Protein AF-A0A3E0HHV4-F1 (afdb_monomer_lite)

Secondary structure (DSSP, 8-state):
--------STTS-HHHHHHHHHTSTT--HHHHHHHHHHHS--TT---TT-HHHHHHHHHTT-S-HHHHHGGGTT-HHHHHHHH-

InterPro domains:
  IPR011257 DNA glycosylase [SSF48150] (2-83)
  IPR051912 Alkylbase DNA Glycosylase/Transcriptional Activator [PTHR43003] (10-83)

pLDDT: mean 70.37, std 13.13, range [35.09, 87.31]

Organism: NCBI:txid1045776

Sequence (84 aa):
MADGEVDLGAGGDWVRVRAQLAALPGIEAPTVEAIAKRALGDPDAFSAADPVVRRAARKLGLTALPTHSAAWRPWRAYAVQYLS

Radius of gyration: 14.18 Å; chains: 1; bounding box: 29×22×50 Å

Structure (mmCIF, N/CA/C/O backbone):
data_AF-A0A3E0HHV4-F1
#
_entry.id   AF-A0A3E0HHV4-F1
#
loop_
_atom_site.group_PDB
_atom_site.id
_atom_site.type_symbol
_atom_site.label_atom_id
_atom_site.label_alt_id
_atom_site.label_comp_id
_atom_site.label_asym_id
_atom_site.label_entity_id
_atom_site.label_seq_id
_atom_site.pdbx_PDB_ins_code
_atom_site.Cartn_x
_atom_site.Cartn_y
_atom_site.Cartn_z
_atom_site.occupancy
_atom_site.B_iso_or_equiv
_atom_site.auth_seq_id
_atom_site.auth_comp_id
_atom_site.auth_asym_id
_atom_site.auth_atom_id
_atom_site.pdbx_PDB_model_num
ATOM 1 N N . MET A 1 1 ? 10.004 4.663 -33.146 1.00 35.09 1 MET A N 1
ATOM 2 C CA . MET A 1 1 ? 8.550 4.457 -33.018 1.00 35.09 1 MET A CA 1
ATOM 3 C C . MET A 1 1 ? 8.359 3.334 -32.020 1.00 35.09 1 MET A C 1
ATOM 5 O O . MET A 1 1 ? 8.678 2.202 -32.346 1.00 35.09 1 MET A O 1
ATOM 9 N N . ALA A 1 2 ? 7.997 3.672 -30.785 1.00 41.22 2 ALA A N 1
ATOM 10 C CA . ALA A 1 2 ? 7.537 2.707 -29.797 1.00 41.22 2 ALA A CA 1
ATOM 11 C C . ALA A 1 2 ? 6.062 3.032 -29.577 1.00 41.22 2 ALA A C 1
ATOM 13 O O . ALA A 1 2 ? 5.732 4.130 -29.131 1.00 41.22 2 ALA A O 1
ATOM 14 N N . ASP A 1 3 ? 5.219 2.114 -30.026 1.00 49.50 3 ASP A N 1
ATOM 15 C CA . ASP A 1 3 ? 3.773 2.127 -29.865 1.00 49.50 3 ASP A CA 1
ATOM 16 C C . ASP A 1 3 ? 3.501 1.830 -28.385 1.00 49.50 3 ASP A C 1
ATOM 18 O O . ASP A 1 3 ? 3.747 0.725 -27.904 1.00 49.50 3 ASP A O 1
ATOM 22 N N . GLY A 1 4 ? 3.205 2.873 -27.618 1.00 42.88 4 GLY A N 1
ATOM 23 C CA . GLY A 1 4 ? 3.283 2.860 -26.159 1.00 42.88 4 GLY A CA 1
ATOM 24 C C . GLY A 1 4 ? 2.082 3.552 -25.554 1.00 42.88 4 GLY A C 1
ATOM 25 O O . GLY A 1 4 ? 2.236 4.492 -24.779 1.00 42.88 4 GLY A O 1
ATOM 26 N N . GLU A 1 5 ? 0.892 3.112 -25.950 1.00 47.12 5 GLU A N 1
ATOM 27 C CA . GLU A 1 5 ? -0.369 3.485 -25.319 1.00 47.12 5 GLU A CA 1
ATOM 28 C C . GLU A 1 5 ? -0.429 2.824 -23.930 1.00 47.12 5 GLU A C 1
ATOM 30 O O . GLU A 1 5 ? -1.074 1.804 -23.698 1.00 47.12 5 GLU A O 1
ATOM 35 N N . VAL A 1 6 ? 0.361 3.359 -22.999 1.00 47.16 6 VAL A N 1
ATOM 36 C CA . VAL A 1 6 ? 0.242 3.026 -21.584 1.00 47.16 6 VAL A CA 1
ATOM 37 C C . VAL A 1 6 ? -0.943 3.832 -21.075 1.00 47.16 6 VAL A C 1
ATOM 39 O O . VAL A 1 6 ? -0.821 5.026 -20.802 1.00 47.16 6 VAL A O 1
ATOM 42 N N . ASP A 1 7 ? -2.104 3.186 -20.997 1.00 45.47 7 ASP A N 1
ATOM 43 C CA . ASP A 1 7 ? -3.265 3.745 -20.315 1.00 45.47 7 ASP A CA 1
ATOM 44 C C . ASP A 1 7 ? -2.942 3.851 -18.819 1.00 45.47 7 ASP A C 1
ATOM 46 O O . ASP A 1 7 ? -2.911 2.860 -18.087 1.00 45.47 7 ASP A O 1
ATOM 50 N N . LEU A 1 8 ? -2.622 5.074 -18.394 1.00 48.12 8 LEU A N 1
ATOM 51 C CA . LEU A 1 8 ? -2.354 5.442 -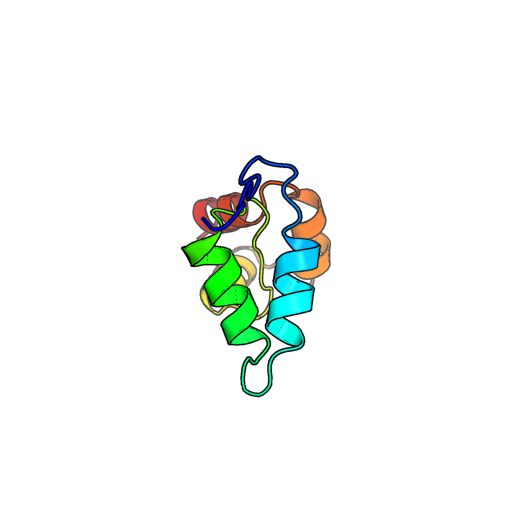17.006 1.00 48.12 8 LEU A CA 1
ATOM 52 C C . LEU A 1 8 ? -3.643 5.847 -16.261 1.00 48.12 8 LEU A C 1
ATOM 54 O O . LEU A 1 8 ? -3.580 6.424 -15.174 1.00 48.12 8 LEU A O 1
ATOM 58 N N . GLY A 1 9 ? -4.819 5.597 -16.848 1.00 46.16 9 GLY A N 1
ATOM 59 C CA . GLY A 1 9 ? -6.115 5.837 -16.227 1.00 46.16 9 GLY A CA 1
ATOM 60 C C . GLY A 1 9 ? -6.389 4.895 -15.052 1.00 46.16 9 GLY A C 1
ATOM 61 O O . GLY A 1 9 ? -5.736 3.871 -14.867 1.00 46.16 9 GLY A O 1
ATO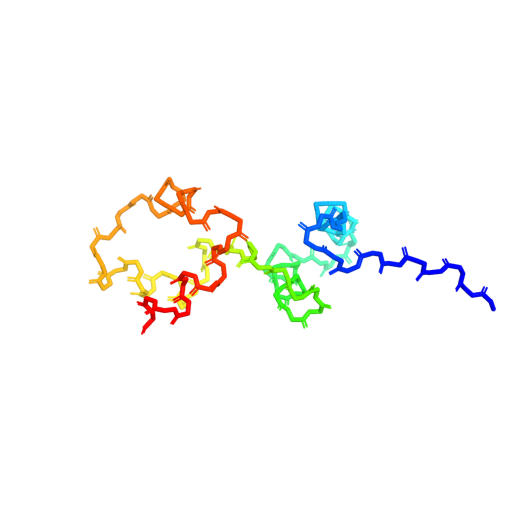M 62 N N . ALA A 1 10 ? -7.417 5.205 -14.258 1.00 48.62 10 ALA A N 1
ATOM 63 C CA . ALA A 1 10 ? -7.836 4.452 -13.064 1.00 48.62 10 ALA A CA 1
ATOM 64 C C . ALA A 1 10 ? -8.270 2.979 -13.314 1.00 48.62 10 ALA A C 1
ATOM 66 O O . ALA A 1 10 ? -8.772 2.325 -12.401 1.00 48.62 10 ALA A O 1
ATOM 67 N N . GLY A 1 11 ? -8.069 2.459 -14.530 1.00 47.22 11 GLY A N 1
ATOM 68 C CA . GLY A 1 11 ? -8.258 1.067 -14.946 1.00 47.22 11 GLY A CA 1
ATOM 69 C C . GLY A 1 11 ? -7.080 0.477 -15.739 1.00 47.22 11 GLY A C 1
ATOM 70 O O . GLY A 1 11 ? -7.226 -0.614 -16.284 1.00 47.22 11 GLY A O 1
ATOM 71 N N . GLY A 1 12 ? -5.938 1.174 -15.803 1.00 51.94 12 GLY A N 1
ATOM 72 C CA . GLY A 1 12 ? -4.712 0.705 -16.443 1.00 51.94 12 GLY A CA 1
ATOM 73 C C . GLY A 1 12 ? -4.216 -0.601 -15.831 1.00 51.94 12 GLY A C 1
ATOM 74 O O . GLY A 1 12 ? -4.466 -0.890 -14.661 1.00 51.94 12 GLY A O 1
ATOM 75 N N . ASP A 1 13 ? -3.534 -1.420 -16.629 1.00 60.72 13 ASP A N 1
ATOM 76 C CA . ASP A 1 13 ? -3.181 -2.812 -16.323 1.00 60.72 13 ASP A CA 1
ATOM 77 C C . ASP A 1 13 ? -2.029 -2.916 -15.292 1.00 60.72 13 ASP A C 1
ATOM 79 O O . ASP A 1 13 ? -0.999 -3.558 -15.494 1.00 60.72 13 ASP A O 1
ATOM 83 N N . TRP A 1 14 ? -2.177 -2.234 -14.154 1.00 61.50 14 TRP A N 1
ATOM 84 C CA . TRP A 1 14 ? -1.217 -2.150 -13.053 1.00 61.50 14 TRP A CA 1
ATOM 85 C C . TRP A 1 14 ? -0.879 -3.529 -12.493 1.00 61.50 14 TRP A C 1
ATOM 87 O O . TRP A 1 14 ? 0.246 -3.779 -12.060 1.00 61.50 14 TRP A O 1
ATOM 97 N N . VAL A 1 15 ? -1.851 -4.445 -12.529 1.00 62.94 15 VAL A N 1
ATOM 98 C CA . VAL A 1 15 ? -1.669 -5.854 -12.166 1.00 62.94 15 VAL A CA 1
ATOM 99 C C . VAL A 1 15 ? -0.692 -6.527 -13.130 1.00 62.94 15 VAL A C 1
ATOM 101 O O . VAL A 1 15 ? 0.230 -7.207 -12.678 1.00 62.94 15 VAL A O 1
ATOM 104 N N . ARG A 1 16 ? -0.828 -6.294 -14.440 1.00 64.62 16 ARG A N 1
ATOM 105 C CA . ARG A 1 16 ? 0.094 -6.819 -15.452 1.00 64.62 16 ARG A CA 1
ATOM 106 C C . ARG A 1 16 ? 1.473 -6.181 -15.373 1.00 64.62 16 ARG A C 1
ATOM 108 O O . ARG A 1 16 ? 2.455 -6.909 -15.473 1.00 64.62 16 ARG A O 1
ATOM 115 N N . VAL A 1 17 ? 1.574 -4.876 -15.115 1.00 66.06 17 VAL A N 1
ATOM 116 C CA . VAL A 1 17 ? 2.872 -4.206 -14.912 1.00 66.06 17 VAL A CA 1
ATOM 117 C C . VAL A 1 17 ? 3.589 -4.770 -13.681 1.00 66.06 17 VAL A C 1
ATOM 119 O O . VAL A 1 17 ? 4.775 -5.087 -13.751 1.00 66.06 17 VAL A O 1
ATOM 122 N N . ARG A 1 18 ? 2.874 -4.985 -12.566 1.00 69.94 18 ARG A N 1
ATOM 123 C CA . ARG A 1 18 ? 3.431 -5.650 -11.372 1.00 69.94 18 ARG A CA 1
ATOM 124 C C . ARG A 1 18 ? 3.898 -7.072 -11.677 1.00 69.94 18 ARG A C 1
ATOM 126 O O . ARG A 1 18 ? 4.993 -7.444 -11.265 1.00 69.94 18 ARG A O 1
ATOM 133 N N . ALA A 1 19 ? 3.102 -7.846 -12.415 1.00 68.62 19 ALA A N 1
ATOM 134 C CA . ALA A 1 19 ? 3.459 -9.207 -12.809 1.00 68.62 19 ALA A CA 1
ATOM 135 C C . ALA A 1 19 ? 4.703 -9.245 -13.715 1.00 68.62 19 ALA A C 1
ATOM 137 O O . ALA A 1 19 ? 5.562 -10.105 -13.544 1.00 68.62 19 ALA A O 1
ATOM 138 N N . GLN A 1 20 ? 4.834 -8.290 -14.638 1.00 69.00 20 GLN A N 1
ATOM 139 C CA . GLN A 1 20 ? 5.999 -8.165 -15.515 1.00 69.00 20 GLN A CA 1
ATOM 140 C C . GLN A 1 20 ? 7.258 -7.750 -14.750 1.00 69.00 20 GLN A C 1
ATOM 142 O O . GLN A 1 20 ? 8.315 -8.330 -14.974 1.00 69.00 20 GLN A O 1
ATOM 147 N N . LEU A 1 21 ? 7.151 -6.797 -13.819 1.00 66.69 21 LEU A N 1
ATOM 148 C CA . LEU A 1 21 ? 8.278 -6.382 -12.980 1.00 66.69 21 LEU A CA 1
ATOM 149 C C . LEU A 1 21 ? 8.747 -7.514 -12.062 1.00 66.69 21 LEU A C 1
ATOM 151 O O . LEU A 1 21 ? 9.946 -7.735 -11.950 1.00 66.69 21 LEU A O 1
ATOM 155 N N . ALA A 1 22 ? 7.822 -8.264 -11.460 1.00 67.81 22 ALA A N 1
ATOM 156 C CA . ALA A 1 22 ? 8.151 -9.412 -10.613 1.00 67.81 22 ALA A CA 1
ATOM 157 C C . ALA A 1 22 ? 8.798 -10.579 -11.384 1.00 67.81 22 ALA A C 1
ATOM 159 O O . ALA A 1 22 ? 9.450 -11.425 -10.779 1.00 67.81 22 ALA A O 1
ATOM 160 N N . ALA A 1 23 ? 8.628 -10.638 -12.709 1.00 75.56 23 ALA A N 1
ATOM 161 C CA . ALA A 1 23 ? 9.257 -11.644 -13.561 1.00 75.56 23 ALA A CA 1
ATOM 162 C C . ALA A 1 23 ? 10.704 -11.289 -13.962 1.00 75.56 23 ALA A C 1
ATOM 164 O O . ALA A 1 23 ? 11.395 -12.127 -14.545 1.00 75.56 23 ALA A O 1
ATOM 165 N N . LEU A 1 24 ? 11.174 -10.068 -13.677 1.00 72.81 24 LEU A N 1
ATOM 166 C CA . LEU A 1 24 ? 12.531 -9.643 -14.012 1.00 72.81 24 LEU A CA 1
ATOM 167 C C . LEU A 1 24 ? 13.539 -10.129 -12.954 1.00 72.81 24 LEU A C 1
ATOM 169 O O . LEU A 1 24 ? 13.366 -9.851 -11.764 1.00 72.81 24 LEU A O 1
ATOM 173 N N . PRO A 1 25 ? 14.632 -10.802 -13.358 1.00 64.00 25 PRO A N 1
ATOM 174 C CA . PRO A 1 25 ? 15.661 -11.240 -12.423 1.00 64.00 25 PRO A CA 1
ATOM 175 C C . PRO A 1 25 ? 16.327 -10.031 -11.750 1.00 64.00 25 PRO A C 1
ATOM 177 O O . PRO A 1 25 ? 16.817 -9.125 -12.422 1.00 64.00 25 PRO A O 1
ATOM 180 N N . GLY A 1 26 ? 16.339 -10.024 -10.414 1.00 71.12 26 GLY A N 1
ATOM 181 C CA . GLY A 1 26 ? 16.890 -8.935 -9.596 1.00 71.12 26 GLY A CA 1
ATOM 182 C C . GLY A 1 26 ? 15.880 -7.860 -9.173 1.00 71.12 26 GLY A C 1
ATOM 183 O O . GLY A 1 26 ? 16.256 -6.937 -8.448 1.00 71.12 26 GLY A O 1
ATOM 184 N N . ILE A 1 27 ? 14.608 -7.966 -9.578 1.00 64.25 27 ILE A N 1
ATOM 185 C CA . ILE A 1 27 ? 13.525 -7.111 -9.082 1.00 64.25 27 ILE A CA 1
ATOM 186 C C . ILE A 1 27 ? 12.778 -7.841 -7.958 1.00 64.25 27 ILE A C 1
ATOM 188 O O . ILE A 1 27 ? 11.933 -8.701 -8.185 1.00 64.25 27 ILE A O 1
ATOM 192 N N . GLU A 1 28 ? 13.079 -7.467 -6.719 1.00 65.12 28 GLU A N 1
ATOM 193 C CA . GLU A 1 28 ? 12.405 -8.006 -5.535 1.00 65.12 28 GLU A CA 1
ATOM 194 C C . GLU A 1 28 ? 11.046 -7.326 -5.295 1.00 65.12 28 GLU A C 1
ATOM 196 O O . GLU A 1 28 ? 10.837 -6.167 -5.670 1.00 65.12 28 GLU A O 1
ATOM 201 N N . ALA A 1 29 ? 10.128 -8.005 -4.596 1.00 65.31 29 ALA A N 1
ATOM 202 C CA . ALA A 1 29 ? 8.792 -7.479 -4.280 1.00 65.31 29 ALA A CA 1
ATOM 203 C C . ALA A 1 29 ? 8.782 -6.046 -3.683 1.00 65.31 29 ALA A C 1
ATOM 205 O O . ALA A 1 29 ? 7.924 -5.248 -4.072 1.00 65.31 29 ALA A O 1
ATOM 206 N N . PRO A 1 30 ? 9.733 -5.642 -2.811 1.00 62.34 30 PRO A N 1
ATOM 207 C CA . PRO A 1 30 ? 9.827 -4.258 -2.338 1.00 62.34 30 PRO A CA 1
ATOM 208 C C . PRO A 1 30 ? 10.133 -3.239 -3.449 1.00 62.34 30 PRO A C 1
ATOM 210 O O . PRO A 1 30 ? 9.651 -2.108 -3.392 1.00 62.34 30 PRO A O 1
ATOM 213 N N . THR A 1 31 ? 10.902 -3.630 -4.470 1.00 65.19 31 THR A N 1
ATOM 214 C CA . THR A 1 31 ? 11.243 -2.793 -5.631 1.00 65.19 31 THR A CA 1
ATOM 215 C C . THR A 1 31 ? 10.050 -2.653 -6.574 1.00 65.19 31 THR A C 1
ATOM 217 O O . THR A 1 31 ? 9.771 -1.547 -7.035 1.00 65.19 31 THR A O 1
ATOM 220 N N . VAL A 1 32 ? 9.290 -3.733 -6.797 1.00 65.81 32 VAL A N 1
ATOM 221 C CA . VAL A 1 32 ? 8.035 -3.700 -7.575 1.00 65.81 32 VAL A CA 1
ATOM 222 C C . VAL A 1 32 ? 7.043 -2.707 -6.967 1.00 65.81 32 VAL A C 1
ATOM 224 O O . VAL A 1 32 ? 6.498 -1.859 -7.672 1.00 65.81 32 VAL A O 1
ATOM 227 N N . GLU A 1 33 ? 6.843 -2.765 -5.649 1.00 63.03 33 GLU A N 1
ATOM 228 C CA . GLU A 1 33 ? 5.930 -1.866 -4.932 1.00 63.03 33 GLU A CA 1
ATOM 229 C C . GLU A 1 33 ? 6.417 -0.407 -4.932 1.00 63.03 33 GLU A C 1
ATOM 231 O O . GLU A 1 33 ? 5.614 0.521 -5.056 1.00 63.03 33 GLU A O 1
ATOM 236 N N . ALA A 1 34 ? 7.734 -0.180 -4.850 1.00 63.25 34 ALA A N 1
ATOM 237 C CA . ALA A 1 34 ? 8.313 1.158 -4.955 1.00 63.25 34 ALA A CA 1
ATOM 238 C C . ALA A 1 34 ? 8.122 1.767 -6.355 1.00 63.25 34 ALA A C 1
ATOM 240 O O . ALA A 1 34 ? 7.777 2.947 -6.459 1.00 63.25 34 ALA A O 1
ATOM 241 N N . ILE A 1 35 ? 8.298 0.971 -7.417 1.00 63.94 35 ILE A N 1
ATOM 242 C CA . ILE A 1 35 ? 8.043 1.387 -8.804 1.00 63.94 35 ILE A CA 1
ATOM 243 C C . ILE A 1 35 ? 6.548 1.648 -9.005 1.00 63.94 35 ILE A C 1
ATOM 245 O O . ILE A 1 35 ? 6.190 2.693 -9.539 1.00 63.94 35 ILE A O 1
ATOM 249 N N . ALA A 1 36 ? 5.667 0.780 -8.503 1.00 63.38 36 ALA A N 1
ATOM 250 C CA . ALA A 1 36 ? 4.223 0.980 -8.611 1.00 63.38 36 ALA A CA 1
ATOM 251 C C . ALA A 1 36 ? 3.755 2.275 -7.923 1.00 63.38 36 ALA A C 1
ATOM 253 O O . ALA A 1 36 ? 2.981 3.036 -8.498 1.00 63.38 36 ALA A O 1
ATOM 254 N N . LYS A 1 37 ? 4.279 2.581 -6.729 1.00 59.62 37 LYS A N 1
ATOM 255 C CA . LYS A 1 37 ? 3.968 3.836 -6.027 1.00 59.62 37 LYS A CA 1
ATOM 256 C C . LYS A 1 37 ? 4.498 5.087 -6.736 1.00 59.62 37 LYS A C 1
ATOM 258 O O . LYS A 1 37 ? 3.820 6.108 -6.723 1.00 59.62 37 LYS A O 1
ATOM 263 N N . ARG A 1 38 ? 5.721 5.055 -7.284 1.00 60.31 38 ARG A N 1
ATOM 264 C CA . ARG A 1 38 ? 6.399 6.258 -7.819 1.00 60.31 38 ARG A CA 1
ATOM 265 C C . ARG A 1 38 ? 6.208 6.493 -9.314 1.00 60.31 38 ARG A C 1
ATOM 267 O O . ARG A 1 38 ? 6.205 7.647 -9.721 1.00 60.31 38 ARG A O 1
ATOM 274 N N . ALA A 1 39 ? 6.105 5.438 -10.115 1.00 55.94 39 ALA A N 1
ATOM 275 C CA . ALA A 1 39 ? 6.090 5.539 -11.573 1.00 55.94 39 ALA A CA 1
ATOM 276 C C . ALA A 1 39 ? 4.676 5.511 -12.169 1.00 55.94 39 ALA A C 1
ATOM 278 O O . ALA A 1 39 ? 4.486 6.017 -13.269 1.00 55.94 39 ALA A O 1
ATOM 279 N N . LEU A 1 40 ? 3.699 4.929 -11.463 1.00 57.47 40 LEU A N 1
ATOM 280 C CA . LEU A 1 40 ? 2.383 4.623 -12.038 1.00 57.47 40 LEU A CA 1
ATOM 281 C C . LEU A 1 40 ? 1.241 5.492 -11.489 1.00 57.47 40 LEU A C 1
ATOM 283 O O . LEU A 1 40 ? 0.162 5.492 -12.063 1.00 57.47 40 LEU A O 1
ATOM 287 N N . GLY A 1 41 ? 1.449 6.234 -10.394 1.00 62.88 41 GLY A N 1
ATOM 288 C CA . GLY A 1 41 ? 0.382 7.048 -9.791 1.00 62.88 41 GLY A CA 1
ATOM 289 C C . GLY A 1 41 ? -0.823 6.228 -9.306 1.00 62.88 41 GLY A C 1
ATOM 290 O O . GLY A 1 41 ? -1.912 6.779 -9.180 1.00 62.88 41 GLY A O 1
ATOM 291 N N . ASP A 1 42 ? -0.636 4.925 -9.050 1.00 70.75 42 ASP A N 1
ATOM 292 C CA . ASP A 1 42 ? -1.713 3.994 -8.703 1.00 70.75 42 ASP A CA 1
ATOM 293 C C . ASP A 1 42 ? -2.393 4.416 -7.378 1.00 70.75 42 ASP A C 1
ATOM 295 O O . ASP A 1 42 ? -1.761 4.354 -6.312 1.00 70.75 42 ASP A O 1
ATOM 299 N N . PRO A 1 43 ? -3.679 4.827 -7.417 1.00 72.38 43 PRO A N 1
ATOM 300 C CA . PRO A 1 43 ? -4.420 5.254 -6.232 1.00 72.38 43 PRO A CA 1
ATOM 301 C C . PRO A 1 43 ? -4.618 4.123 -5.213 1.00 72.38 43 PRO A C 1
ATOM 303 O O . PRO A 1 43 ? -4.846 4.389 -4.028 1.00 72.38 43 PRO A O 1
ATOM 306 N N . ASP A 1 44 ? -4.494 2.866 -5.646 1.00 77.56 44 ASP A N 1
ATOM 307 C CA . ASP A 1 44 ? -4.667 1.663 -4.839 1.00 77.56 44 ASP A CA 1
ATOM 308 C C . ASP A 1 44 ? -3.329 1.030 -4.412 1.00 77.56 44 ASP A C 1
ATOM 310 O O . ASP A 1 44 ? -3.325 -0.038 -3.788 1.00 77.56 44 ASP A O 1
ATOM 314 N N . ALA A 1 45 ? -2.190 1.675 -4.709 1.00 79.12 45 ALA A N 1
ATOM 315 C CA . ALA A 1 45 ? -0.860 1.169 -4.376 1.00 79.12 45 ALA A CA 1
ATOM 316 C C . ALA A 1 45 ? -0.661 1.048 -2.861 1.00 79.12 45 ALA A C 1
ATOM 318 O O . ALA A 1 45 ? -0.534 2.033 -2.123 1.00 79.12 45 ALA A O 1
ATOM 319 N N . PHE A 1 46 ? -0.598 -0.192 -2.386 1.00 78.44 46 PHE A N 1
ATOM 320 C CA . PHE A 1 46 ? -0.618 -0.498 -0.968 1.00 78.44 46 PHE A CA 1
ATOM 321 C C . PHE A 1 46 ? 0.240 -1.719 -0.649 1.00 78.44 46 PHE A C 1
ATOM 323 O O . PHE A 1 46 ? -0.042 -2.823 -1.105 1.00 78.44 46 PHE A O 1
ATOM 330 N N . SER A 1 47 ? 1.219 -1.532 0.237 1.00 82.56 47 SER A N 1
ATOM 331 C CA . SER A 1 47 ? 2.023 -2.618 0.793 1.00 82.56 47 SER A CA 1
ATOM 332 C C . SER A 1 47 ? 1.868 -2.650 2.308 1.00 82.56 47 SER A C 1
ATOM 334 O O . SER A 1 47 ? 2.271 -1.720 3.005 1.00 82.56 47 SER A O 1
ATOM 336 N N . ALA A 1 48 ? 1.307 -3.741 2.835 1.00 79.06 48 ALA A N 1
ATOM 337 C CA . ALA A 1 48 ? 1.164 -3.943 4.279 1.00 79.06 48 ALA A CA 1
ATOM 338 C C . ALA A 1 48 ? 2.520 -4.054 5.006 1.00 79.06 48 ALA A C 1
ATOM 340 O O . ALA A 1 48 ? 2.584 -3.885 6.224 1.00 79.06 48 ALA A O 1
ATOM 341 N N . ALA A 1 49 ? 3.597 -4.337 4.268 1.00 77.00 49 ALA A N 1
ATOM 342 C CA . ALA A 1 49 ? 4.955 -4.412 4.794 1.00 77.00 49 ALA A CA 1
ATOM 343 C C . ALA A 1 49 ? 5.646 -3.038 4.885 1.00 77.00 49 ALA A C 1
ATOM 345 O O . ALA A 1 49 ? 6.657 -2.919 5.579 1.00 77.00 49 ALA A O 1
ATOM 346 N N . ASP A 1 50 ? 5.109 -2.004 4.229 1.00 81.38 50 ASP A N 1
ATOM 347 C CA . ASP A 1 50 ? 5.696 -0.664 4.211 1.00 81.38 50 ASP A CA 1
ATOM 348 C C . ASP A 1 50 ? 5.768 -0.074 5.640 1.00 81.38 50 ASP A C 1
ATOM 350 O O . ASP A 1 50 ? 4.761 -0.062 6.360 1.00 81.38 50 ASP A O 1
ATOM 354 N N . PRO A 1 51 ? 6.936 0.428 6.090 1.00 80.31 51 PRO A N 1
ATOM 355 C CA . PRO A 1 51 ? 7.095 0.999 7.426 1.00 80.31 51 PRO A CA 1
ATOM 356 C C . PRO A 1 51 ? 6.113 2.132 7.761 1.00 80.31 51 PRO A C 1
ATOM 358 O O . PRO A 1 51 ? 5.662 2.217 8.907 1.00 80.31 51 PRO A O 1
ATOM 361 N N . VAL A 1 52 ? 5.757 2.982 6.789 1.00 78.94 52 VAL A N 1
ATOM 362 C CA . VAL A 1 52 ? 4.787 4.079 6.966 1.00 78.94 52 VAL A CA 1
ATOM 363 C C . VAL A 1 52 ? 3.395 3.502 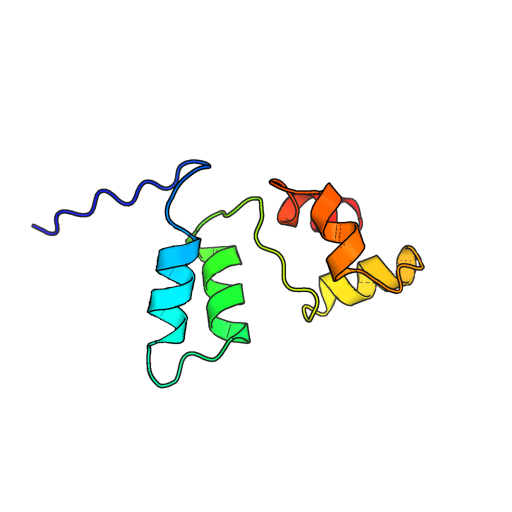7.214 1.00 78.94 52 VAL A C 1
ATOM 365 O O . VAL A 1 52 ? 2.733 3.862 8.187 1.00 78.94 52 VAL A O 1
ATOM 368 N N . VAL A 1 53 ? 3.004 2.515 6.407 1.00 82.19 53 VAL A N 1
ATOM 369 C CA . VAL A 1 53 ? 1.726 1.796 6.512 1.00 82.19 53 VAL A CA 1
ATOM 370 C C . VAL A 1 53 ? 1.612 1.064 7.854 1.00 82.19 53 VAL A C 1
ATOM 372 O O . VAL A 1 53 ? 0.610 1.195 8.556 1.00 82.19 53 VAL A O 1
ATOM 375 N N . ARG A 1 54 ? 2.665 0.354 8.278 1.00 85.06 54 ARG A N 1
ATOM 376 C CA . ARG A 1 54 ? 2.711 -0.328 9.584 1.00 85.06 54 ARG A CA 1
ATOM 377 C C . ARG A 1 54 ? 2.661 0.652 10.753 1.00 85.06 54 ARG A C 1
ATOM 379 O O . ARG A 1 54 ? 2.095 0.339 11.801 1.00 85.06 54 ARG A O 1
ATOM 386 N N . ARG A 1 55 ? 3.265 1.834 10.616 1.00 84.75 55 ARG A N 1
ATOM 387 C CA . ARG A 1 55 ? 3.201 2.884 11.640 1.00 84.75 55 ARG A CA 1
ATOM 388 C C . ARG A 1 55 ? 1.787 3.447 11.772 1.00 84.75 55 ARG A C 1
ATOM 390 O O . ARG A 1 55 ? 1.307 3.519 12.900 1.00 84.75 55 ARG A O 1
ATOM 397 N N . ALA A 1 56 ? 1.131 3.783 10.662 1.00 83.19 56 ALA A N 1
ATOM 398 C CA . ALA A 1 56 ? -0.2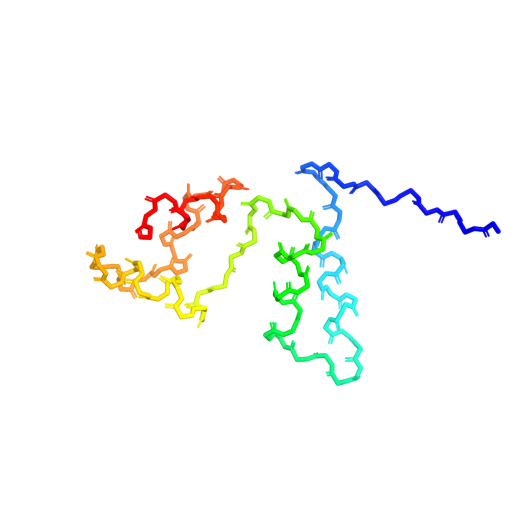58 4.244 10.655 1.00 83.19 56 ALA A CA 1
ATOM 399 C C . ALA A 1 56 ? -1.203 3.181 11.245 1.00 83.19 56 ALA A C 1
ATOM 401 O O . ALA A 1 56 ? -1.987 3.473 12.143 1.00 83.19 56 ALA A O 1
ATOM 402 N N . ALA A 1 57 ? -1.040 1.913 10.853 1.00 85.06 57 ALA A N 1
ATOM 403 C CA . ALA A 1 57 ? -1.821 0.803 11.398 1.00 85.06 57 ALA A CA 1
ATOM 404 C C . ALA A 1 57 ? -1.687 0.667 12.922 1.00 85.06 57 ALA A C 1
ATOM 406 O O . ALA A 1 57 ? -2.690 0.506 13.611 1.00 85.06 57 ALA A O 1
ATOM 407 N N . ARG A 1 58 ? -0.468 0.800 13.465 1.00 86.56 58 ARG A N 1
ATOM 408 C CA . ARG A 1 58 ? -0.249 0.789 14.921 1.00 86.56 58 ARG A CA 1
ATOM 409 C C . ARG A 1 58 ? -0.919 1.965 15.626 1.00 86.56 58 ARG A C 1
ATOM 411 O O . ARG A 1 58 ? -1.505 1.751 16.680 1.00 86.56 58 ARG A O 1
ATOM 418 N N . LYS A 1 59 ? -0.860 3.178 15.060 1.00 85.50 59 LYS A N 1
ATOM 419 C CA . LYS A 1 59 ? -1.555 4.353 15.621 1.00 85.50 59 LYS A CA 1
ATOM 420 C C . LYS A 1 59 ? -3.069 4.134 15.708 1.00 85.50 59 LYS A C 1
ATOM 422 O O . LYS A 1 59 ? -3.692 4.594 16.654 1.00 85.50 59 LYS A O 1
ATOM 427 N N . LEU A 1 60 ? -3.631 3.416 14.740 1.00 82.62 60 LEU A N 1
ATOM 428 C CA . LEU A 1 60 ? -5.058 3.105 14.657 1.00 82.62 60 LEU A CA 1
ATOM 429 C C . LEU A 1 60 ? -5.459 1.816 15.396 1.00 82.62 60 LEU A C 1
ATOM 431 O O . LEU A 1 60 ? -6.627 1.444 15.368 1.00 82.62 60 LEU A O 1
ATOM 435 N N . GLY A 1 61 ? -4.512 1.100 16.017 1.00 87.31 61 GLY A N 1
ATOM 436 C CA . GLY A 1 61 ? -4.784 -0.184 16.673 1.00 87.31 61 GLY A CA 1
ATOM 437 C C . GLY A 1 61 ? -5.178 -1.320 15.716 1.00 87.31 61 GLY A C 1
ATOM 438 O O . GLY A 1 61 ? -5.773 -2.305 16.146 1.00 87.31 61 GLY A O 1
ATOM 439 N N . LEU A 1 62 ? -4.855 -1.211 14.422 1.00 84.12 62 LEU A N 1
ATOM 440 C CA . LEU A 1 62 ? -5.225 -2.199 13.407 1.00 84.12 62 LEU A CA 1
ATOM 441 C C . LEU A 1 62 ? -4.280 -3.408 13.436 1.00 84.12 62 LEU A C 1
ATOM 443 O O . LEU A 1 62 ? -3.102 -3.299 13.092 1.00 84.12 62 LEU A O 1
ATOM 447 N N . THR A 1 63 ? -4.808 -4.581 13.787 1.00 79.56 63 THR A N 1
ATOM 448 C CA . THR A 1 63 ? -4.060 -5.853 13.848 1.00 79.56 63 THR A CA 1
ATOM 449 C C . THR A 1 63 ? -4.179 -6.699 12.573 1.00 79.56 63 THR A C 1
ATOM 451 O O . THR A 1 63 ? -3.306 -7.519 12.304 1.00 79.56 63 THR A O 1
ATOM 454 N N . ALA A 1 64 ? -5.200 -6.455 11.741 1.00 83.69 64 ALA A N 1
ATOM 455 C CA . ALA A 1 64 ? -5.454 -7.149 10.473 1.00 83.69 64 ALA A CA 1
ATOM 456 C C . ALA A 1 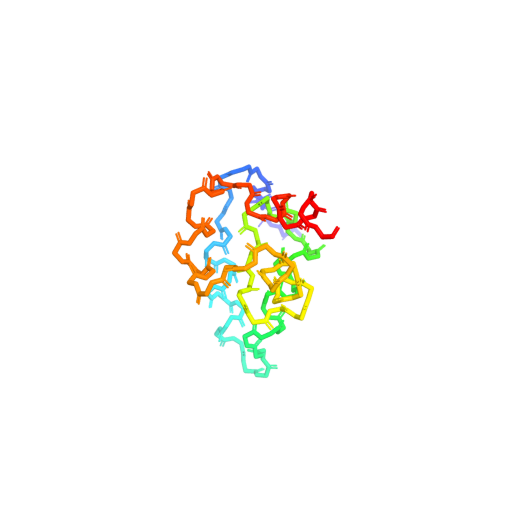64 ? -5.507 -6.163 9.295 1.00 83.69 64 ALA A C 1
ATOM 458 O O . ALA A 1 64 ? -6.504 -6.050 8.576 1.00 83.69 64 ALA A O 1
ATOM 459 N N . LEU A 1 65 ? -4.419 -5.413 9.120 1.00 80.19 65 LEU A N 1
ATOM 460 C CA . LEU A 1 65 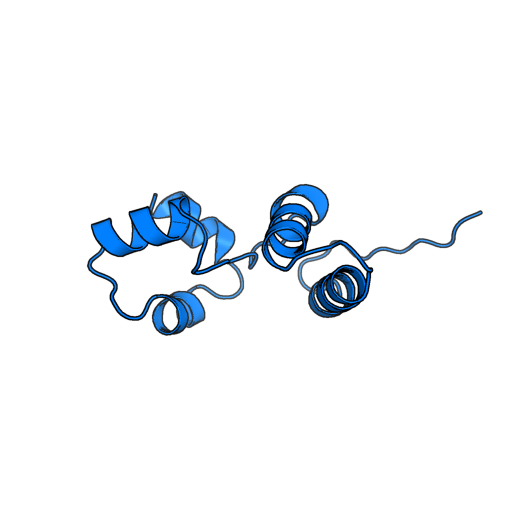? -4.335 -4.336 8.140 1.00 80.19 65 LEU A CA 1
ATOM 461 C C . LEU A 1 65 ? -4.649 -4.758 6.688 1.00 80.19 65 LEU A C 1
ATOM 463 O O . LEU A 1 65 ? -5.351 -3.995 6.031 1.00 80.19 65 LEU A O 1
ATOM 467 N N . PRO A 1 66 ? -4.220 -5.933 6.175 1.00 79.62 66 PRO A N 1
ATOM 468 C CA . PRO A 1 66 ? -4.606 -6.377 4.830 1.00 79.62 66 PRO A CA 1
ATOM 469 C C . PRO A 1 66 ? -6.123 -6.533 4.653 1.00 79.62 66 PRO A C 1
ATOM 471 O O . PRO A 1 66 ? -6.660 -6.212 3.598 1.00 79.62 66 PRO A O 1
ATOM 474 N N . THR A 1 67 ? -6.820 -6.987 5.696 1.00 83.94 67 THR A N 1
ATOM 475 C CA . THR A 1 67 ? -8.280 -7.132 5.690 1.00 83.94 67 THR A CA 1
ATOM 476 C C . THR A 1 67 ? -8.965 -5.772 5.767 1.00 83.94 67 THR A C 1
ATOM 478 O O . THR A 1 67 ? -9.927 -5.524 5.051 1.00 83.94 67 THR A O 1
ATOM 481 N N . HIS A 1 68 ? -8.456 -4.866 6.606 1.00 81.94 68 HIS A N 1
ATOM 482 C CA . HIS A 1 68 ? -9.041 -3.532 6.774 1.00 81.94 68 HIS A CA 1
ATOM 483 C C . HIS A 1 68 ? -8.811 -2.642 5.552 1.00 81.94 68 HIS A C 1
ATOM 485 O O . HIS A 1 68 ? -9.700 -1.891 5.159 1.00 81.94 68 HIS A O 1
ATOM 491 N N . SER A 1 69 ? -7.647 -2.758 4.908 1.00 82.44 69 SER A N 1
ATOM 492 C CA . SER A 1 69 ? -7.328 -1.950 3.736 1.00 82.44 69 SER A CA 1
ATOM 493 C C . SER A 1 69 ? -8.165 -2.320 2.516 1.00 82.44 69 SER A C 1
ATOM 495 O O . SER A 1 69 ? -8.337 -1.480 1.637 1.00 82.44 69 SER A O 1
ATOM 497 N N . ALA A 1 70 ? -8.761 -3.518 2.469 1.00 84.75 70 ALA A N 1
ATOM 498 C CA . ALA A 1 70 ? -9.691 -3.899 1.407 1.00 84.75 70 ALA A CA 1
ATOM 499 C C . ALA A 1 70 ? -10.879 -2.926 1.282 1.00 84.75 70 ALA A C 1
ATOM 501 O O . ALA A 1 70 ? -11.327 -2.666 0.168 1.00 84.75 70 ALA A O 1
ATOM 502 N N . ALA A 1 71 ? -11.333 -2.333 2.394 1.00 85.31 71 ALA A N 1
ATOM 503 C CA . ALA A 1 71 ? -12.406 -1.337 2.406 1.00 85.31 71 ALA A CA 1
ATOM 504 C C . ALA A 1 71 ? -11.990 0.026 1.824 1.00 85.31 71 ALA A C 1
ATOM 506 O O . ALA A 1 71 ? -12.847 0.842 1.504 1.00 85.31 71 ALA A O 1
ATOM 507 N N . TRP A 1 72 ? -10.687 0.288 1.687 1.00 83.44 72 TRP A N 1
ATOM 508 C CA . TRP A 1 72 ? -10.176 1.544 1.133 1.00 83.44 72 TRP A CA 1
ATOM 509 C C . TRP A 1 72 ? -9.942 1.467 -0.376 1.00 83.44 72 TRP A C 1
ATOM 511 O O . TRP A 1 72 ? -9.500 2.449 -0.966 1.00 83.44 72 TRP A O 1
ATOM 521 N N . ARG A 1 73 ? -10.211 0.321 -1.014 1.00 81.88 73 ARG A N 1
ATOM 522 C CA . ARG A 1 73 ? -10.132 0.203 -2.474 1.00 81.88 73 ARG A CA 1
ATOM 523 C C . ARG A 1 73 ? -11.191 1.096 -3.141 1.00 81.88 73 ARG A C 1
ATOM 525 O O . ARG A 1 73 ? -12.302 1.185 -2.621 1.00 81.88 73 ARG A O 1
ATOM 532 N N . PRO A 1 74 ? -10.891 1.718 -4.297 1.00 85.94 74 PRO A N 1
ATOM 533 C CA . PRO A 1 74 ? -9.631 1.660 -5.053 1.00 85.94 74 PRO A CA 1
ATOM 534 C C . PRO A 1 74 ? -8.616 2.768 -4.677 1.00 85.94 74 PRO A C 1
ATOM 536 O O . PRO A 1 74 ? -7.775 3.124 -5.491 1.00 85.94 74 PRO A O 1
ATOM 539 N N . TRP A 1 75 ? -8.692 3.341 -3.471 1.00 83.12 75 TRP A N 1
ATOM 540 C CA . TRP A 1 75 ? -7.919 4.518 -3.037 1.00 83.12 75 TRP A CA 1
ATOM 541 C C . TRP A 1 75 ? -7.001 4.241 -1.830 1.00 83.12 75 TRP A C 1
ATOM 543 O O . TRP A 1 75 ? -6.739 5.132 -1.012 1.00 83.12 75 TRP A O 1
ATOM 553 N N . ARG A 1 76 ? -6.501 3.004 -1.672 1.00 84.75 76 ARG A N 1
ATOM 554 C CA . ARG A 1 76 ? -5.692 2.602 -0.503 1.00 84.75 76 ARG A CA 1
ATOM 555 C C . ARG A 1 76 ? -4.449 3.470 -0.279 1.00 84.75 76 ARG A C 1
ATOM 557 O O . ARG A 1 76 ? -4.079 3.685 0.877 1.00 84.75 76 ARG A O 1
ATOM 564 N N . ALA A 1 77 ? -3.813 3.980 -1.335 1.00 79.19 77 ALA A N 1
ATOM 565 C CA . ALA A 1 77 ? -2.628 4.833 -1.215 1.00 79.19 77 ALA A CA 1
ATOM 566 C C . ALA A 1 77 ? -2.957 6.171 -0.527 1.00 79.19 77 ALA A C 1
ATOM 568 O O . ALA A 1 77 ? -2.191 6.647 0.315 1.00 79.19 77 ALA A O 1
ATOM 569 N N . TYR A 1 78 ? -4.122 6.746 -0.837 1.00 78.81 78 TYR A N 1
ATOM 570 C CA . TYR A 1 78 ? -4.606 7.987 -0.231 1.00 78.81 78 TYR A CA 1
ATOM 571 C C . TYR A 1 78 ? -5.107 7.778 1.193 1.00 78.81 78 TYR A C 1
ATOM 573 O O . TYR A 1 78 ? -4.826 8.602 2.060 1.00 78.81 78 TYR A O 1
ATOM 581 N N . ALA A 1 79 ? -5.781 6.657 1.463 1.00 82.25 79 ALA A N 1
ATOM 582 C CA . ALA A 1 79 ? -6.204 6.315 2.817 1.00 82.25 79 ALA A CA 1
ATOM 583 C C . ALA A 1 79 ? -5.003 6.261 3.771 1.00 82.25 79 ALA A C 1
ATOM 585 O O . ALA A 1 79 ? -5.035 6.857 4.840 1.00 82.25 79 ALA A O 1
ATOM 586 N N . VAL A 1 80 ? -3.894 5.636 3.359 1.00 79.56 80 VAL A N 1
ATOM 587 C CA . VAL A 1 80 ? -2.665 5.623 4.167 1.00 79.56 80 VAL A CA 1
ATOM 588 C C . VAL A 1 80 ? -2.112 7.033 4.375 1.00 79.56 80 VAL A C 1
ATOM 590 O O . VAL A 1 80 ? -1.732 7.348 5.499 1.00 79.56 80 VAL A O 1
ATOM 593 N N . GLN A 1 81 ? -2.071 7.884 3.342 1.00 79.62 81 GLN A N 1
ATOM 594 C CA . GLN A 1 81 ? -1.593 9.268 3.484 1.00 79.62 81 GLN A CA 1
ATOM 595 C C . GLN A 1 81 ? -2.445 10.081 4.464 1.00 79.62 81 GLN A C 1
ATOM 597 O O . GLN A 1 81 ? -1.891 10.801 5.287 1.00 79.62 81 GLN A O 1
ATOM 602 N N . TYR A 1 82 ? -3.769 9.931 4.418 1.00 79.75 82 TYR A N 1
ATOM 603 C CA . TYR A 1 82 ? -4.687 10.628 5.321 1.00 79.75 82 TYR A CA 1
ATOM 604 C C . TYR A 1 82 ? -4.591 10.131 6.774 1.00 79.75 82 TYR A C 1
ATOM 606 O O . TYR A 1 82 ? -4.828 10.885 7.711 1.00 79.75 82 TYR A O 1
ATOM 614 N N . LEU A 1 83 ? -4.235 8.858 6.964 1.00 72.81 83 LEU A N 1
ATOM 615 C CA . LEU A 1 83 ? -4.135 8.199 8.270 1.00 72.81 83 LEU A CA 1
ATOM 616 C C . LEU A 1 83 ? -2.728 8.260 8.902 1.00 72.81 83 LEU A C 1
ATOM 618 O O . LEU A 1 83 ? -2.535 7.751 10.012 1.00 72.81 83 LEU A O 1
ATOM 622 N N . SER A 1 84 ? -1.737 8.801 8.185 1.00 65.06 84 SER A N 1
ATOM 623 C CA . SER A 1 84 ? -0.323 8.831 8.599 1.00 65.06 84 SER A CA 1
ATOM 624 C C . SER A 1 84 ? -0.021 9.858 9.685 1.00 65.06 84 SER A C 1
ATOM 626 O O . SER A 1 84 ? -0.527 10.992 9.621 1.00 65.06 84 SER A O 1
#

Foldseek 3Di:
DDPDPQPLPQPGPLVVQLVVQVPDPPRDPVNSLVCSVPVRVQQQRDDCPDPLNVVLCVVVVNPPSVVVLVVVPPRSVVVSVVSD